Protein AF-A0AAN9YFK9-F1 (afdb_monomer_lite)

Secondary structure (DSSP, 8-state):
-----SS----HHHHHHHHHTTPPPPHHHHHHHHHHHHHHHSSS--TTSHHHHHHHHHHHHHHHHHHHHHHTTS-GGG--HHHHHHHHHHHHHHTTS---TTSHHHHHHHHHHHHHHHT--

Structure (mmCIF, N/CA/C/O backbone):
data_AF-A0AAN9YFK9-F1
#
_entry.id   AF-A0AAN9YFK9-F1
#
loop_
_atom_site.group_PDB
_atom_site.id
_atom_site.type_symbol
_atom_site.label_atom_id
_atom_site.label_alt_id
_atom_site.label_comp_id
_atom_site.label_asym_id
_atom_site.label_entity_id
_atom_site.label_seq_id
_atom_site.pdbx_PDB_ins_code
_atom_site.Cartn_x
_atom_site.Cartn_y
_atom_site.Cartn_z
_atom_site.occupancy
_atom_site.B_iso_or_equiv
_atom_site.auth_seq_id
_atom_site.auth_comp_id
_atom_site.auth_asym_id
_atom_site.auth_atom_id
_atom_site.pdbx_PDB_model_num
ATOM 1 N N . MET A 1 1 ? 28.119 -8.760 -3.290 1.00 38.62 1 MET A N 1
ATOM 2 C CA . MET A 1 1 ? 27.202 -9.493 -4.185 1.00 38.62 1 MET A CA 1
ATOM 3 C C . MET A 1 1 ? 25.999 -8.602 -4.442 1.00 38.62 1 MET A C 1
ATOM 5 O O . MET A 1 1 ? 25.127 -8.533 -3.592 1.00 38.62 1 MET A O 1
ATOM 9 N N . ALA A 1 2 ? 26.009 -7.857 -5.543 1.00 39.09 2 ALA A N 1
ATOM 10 C CA . ALA A 1 2 ? 24.847 -7.151 -6.079 1.00 39.09 2 ALA A CA 1
ATOM 11 C C . ALA A 1 2 ? 25.122 -7.008 -7.578 1.00 39.09 2 ALA A C 1
ATOM 13 O O . ALA A 1 2 ? 25.716 -6.032 -8.023 1.00 39.09 2 ALA A O 1
ATOM 14 N N . ASP A 1 3 ? 24.850 -8.090 -8.296 1.00 44.22 3 ASP A N 1
ATOM 15 C CA . ASP A 1 3 ? 24.983 -8.182 -9.743 1.00 44.22 3 ASP A CA 1
ATOM 16 C C . ASP A 1 3 ? 23.566 -8.211 -10.337 1.00 44.22 3 ASP A C 1
ATOM 18 O O . ASP A 1 3 ? 22.666 -8.801 -9.736 1.00 44.22 3 ASP A O 1
ATOM 22 N N . THR A 1 4 ? 23.395 -7.591 -11.505 1.00 42.28 4 THR A N 1
ATOM 23 C CA . THR A 1 4 ? 22.196 -7.574 -12.372 1.00 42.28 4 THR A CA 1
ATOM 24 C C . THR A 1 4 ? 20.969 -6.741 -11.942 1.00 42.28 4 THR A C 1
ATOM 26 O O . THR A 1 4 ? 19.942 -7.285 -11.558 1.00 42.28 4 THR A O 1
ATOM 29 N N . SER A 1 5 ? 20.995 -5.414 -12.138 1.00 46.94 5 SER A N 1
ATOM 30 C CA . SER A 1 5 ? 19.754 -4.597 -12.117 1.00 46.94 5 SER A CA 1
ATOM 31 C C . SER A 1 5 ? 19.533 -3.706 -13.344 1.00 46.94 5 SER A C 1
ATOM 33 O O . SER A 1 5 ? 18.562 -2.960 -13.361 1.00 46.94 5 SER A O 1
ATOM 35 N N . SER A 1 6 ? 20.378 -3.765 -14.381 1.00 50.84 6 SER A N 1
ATOM 36 C CA . SER A 1 6 ? 20.253 -2.841 -15.527 1.00 50.84 6 SER A CA 1
ATOM 37 C C . SER A 1 6 ? 19.666 -3.453 -16.807 1.00 50.84 6 SER A C 1
ATOM 39 O O . SER A 1 6 ? 19.365 -2.704 -17.724 1.00 50.84 6 SER A O 1
ATOM 41 N N . GLU A 1 7 ? 19.481 -4.776 -16.891 1.00 54.72 7 GLU A N 1
ATOM 42 C CA . GLU A 1 7 ? 19.016 -5.444 -18.129 1.00 54.72 7 GLU A CA 1
ATOM 43 C C . GLU A 1 7 ? 17.908 -6.493 -17.922 1.00 54.72 7 GLU A C 1
ATOM 45 O O . GLU A 1 7 ? 17.367 -7.034 -18.889 1.00 54.72 7 GLU A O 1
ATOM 50 N N . TYR A 1 8 ? 17.550 -6.815 -16.675 1.00 69.31 8 TYR A N 1
ATOM 51 C CA . TYR A 1 8 ? 16.596 -7.886 -16.393 1.00 69.31 8 TYR A CA 1
ATOM 52 C C . TYR A 1 8 ? 15.180 -7.337 -16.209 1.00 69.31 8 TYR A C 1
ATOM 54 O O . TYR A 1 8 ? 14.895 -6.631 -15.244 1.00 69.31 8 TYR A O 1
ATOM 62 N N . LEU A 1 9 ? 14.278 -7.713 -17.119 1.00 80.19 9 LEU A N 1
ATOM 63 C CA . LEU A 1 9 ? 12.839 -7.537 -16.948 1.00 80.19 9 LEU A CA 1
ATOM 64 C C . LEU A 1 9 ? 12.263 -8.778 -16.245 1.00 80.19 9 LEU A C 1
ATOM 66 O O . LEU A 1 9 ? 12.090 -9.812 -16.901 1.00 80.19 9 LEU A O 1
ATOM 70 N N . PRO A 1 10 ? 11.956 -8.714 -14.935 1.00 85.44 10 PRO A N 1
ATOM 71 C CA . PRO A 1 10 ? 11.317 -9.807 -14.230 1.00 85.44 10 PRO A CA 1
ATOM 72 C C . PRO A 1 10 ? 9.943 -10.104 -14.841 1.00 85.44 10 PRO A C 1
ATOM 74 O O . PRO A 1 10 ? 9.209 -9.185 -15.222 1.00 85.44 10 PRO A O 1
ATOM 77 N N . PRO A 1 11 ? 9.536 -11.380 -14.904 1.00 88.88 11 PRO A N 1
ATOM 78 C CA . PRO A 1 11 ? 8.177 -11.721 -15.281 1.00 88.88 11 PRO A CA 1
ATOM 79 C C . PRO A 1 11 ? 7.186 -11.135 -14.268 1.00 88.88 11 PRO A C 1
ATOM 81 O O . PRO A 1 11 ? 7.431 -11.108 -13.061 1.00 88.88 11 PRO A O 1
ATOM 84 N N . LYS A 1 12 ? 6.016 -10.714 -14.758 1.00 90.06 12 LYS A N 1
ATOM 85 C CA . LYS A 1 12 ? 4.941 -10.134 -13.934 1.00 90.06 12 LYS A CA 1
ATOM 86 C C . LYS A 1 12 ? 4.556 -11.003 -12.729 1.00 90.06 12 LYS A C 1
ATOM 88 O O . LYS A 1 12 ? 4.219 -10.473 -11.677 1.00 90.06 12 LYS A O 1
ATOM 93 N N . ASP A 1 13 ? 4.633 -12.325 -12.863 1.00 89.94 13 ASP A N 1
ATOM 94 C CA . ASP A 1 13 ? 4.267 -13.257 -11.796 1.00 89.94 13 ASP A CA 1
ATOM 95 C C . ASP A 1 13 ? 5.272 -13.199 -10.641 1.00 89.94 13 ASP A C 1
ATOM 97 O O . ASP A 1 13 ? 4.876 -13.282 -9.483 1.00 89.94 13 ASP A O 1
ATOM 101 N N . GLN A 1 14 ? 6.550 -12.940 -10.940 1.00 92.25 14 GLN A N 1
ATOM 102 C CA . GLN A 1 14 ? 7.574 -12.700 -9.925 1.00 92.25 14 GLN A CA 1
ATOM 103 C C . GLN A 1 14 ? 7.325 -11.379 -9.188 1.00 92.25 14 GLN A C 1
ATOM 105 O O . GLN A 1 14 ? 7.467 -11.326 -7.970 1.00 92.25 14 GLN A O 1
ATOM 110 N N . LEU A 1 15 ? 6.906 -10.324 -9.897 1.00 92.31 15 LEU A N 1
ATOM 111 C CA . LEU A 1 15 ? 6.533 -9.051 -9.269 1.00 92.31 15 LEU A CA 1
ATOM 112 C C . LEU A 1 15 ? 5.318 -9.212 -8.344 1.00 92.31 15 LEU A C 1
ATOM 114 O O . LEU A 1 15 ? 5.329 -8.717 -7.219 1.00 92.31 15 LEU A O 1
ATOM 118 N N . ASN A 1 16 ? 4.295 -9.949 -8.785 1.00 91.31 16 ASN A N 1
ATOM 119 C CA . ASN A 1 16 ? 3.127 -10.250 -7.956 1.00 91.31 16 ASN A CA 1
ATOM 120 C C . ASN A 1 16 ? 3.500 -11.099 -6.733 1.00 91.31 16 ASN A C 1
ATOM 122 O O . ASN A 1 16 ? 3.054 -10.788 -5.634 1.00 91.31 16 ASN A O 1
ATOM 126 N N . ALA A 1 17 ? 4.333 -12.131 -6.900 1.00 93.00 17 ALA A N 1
ATOM 127 C CA . ALA A 1 17 ? 4.799 -12.963 -5.791 1.00 93.00 17 ALA A CA 1
ATOM 128 C C . ALA A 1 17 ? 5.550 -12.131 -4.742 1.00 93.00 17 ALA A C 1
ATOM 130 O O . ALA A 1 17 ? 5.222 -12.200 -3.560 1.00 93.00 17 ALA A O 1
ATOM 131 N N . ARG A 1 18 ? 6.462 -11.253 -5.182 1.00 92.69 18 ARG A N 1
ATOM 132 C CA . ARG A 1 18 ? 7.157 -10.308 -4.294 1.00 92.69 18 ARG A CA 1
ATOM 133 C C . ARG A 1 18 ? 6.175 -9.449 -3.498 1.00 92.69 18 ARG A C 1
ATOM 135 O O . ARG A 1 18 ? 6.334 -9.316 -2.288 1.00 92.69 18 ARG A O 1
ATOM 142 N N . ALA A 1 19 ? 5.152 -8.902 -4.155 1.00 90.56 19 ALA A N 1
ATOM 143 C CA . ALA A 1 19 ? 4.136 -8.089 -3.491 1.00 90.56 19 ALA A CA 1
ATOM 144 C C . ALA A 1 19 ? 3.339 -8.881 -2.441 1.00 90.56 19 ALA A C 1
ATOM 146 O O . ALA A 1 19 ? 3.105 -8.374 -1.346 1.00 90.56 19 ALA A O 1
ATOM 147 N N . VAL A 1 20 ? 2.959 -10.124 -2.755 1.00 90.50 20 VAL A N 1
ATOM 148 C CA . VAL A 1 20 ? 2.248 -11.037 -1.839 1.00 90.50 20 VAL A CA 1
ATOM 149 C C . VAL A 1 20 ? 3.101 -11.386 -0.618 1.00 90.50 20 VAL A C 1
ATOM 151 O O . VAL A 1 20 ? 2.592 -11.441 0.497 1.00 90.50 20 VAL A O 1
ATOM 154 N N . GLU A 1 21 ? 4.407 -11.561 -0.809 1.00 90.94 21 GLU A N 1
ATOM 155 C CA . GLU A 1 21 ? 5.381 -11.771 0.270 1.00 90.94 21 GLU A CA 1
ATOM 156 C C . GLU A 1 21 ? 5.641 -10.506 1.109 1.00 90.94 21 GLU A C 1
ATOM 158 O O . GLU A 1 21 ? 6.385 -10.553 2.087 1.00 90.94 21 GLU A O 1
ATOM 163 N N . GLY A 1 22 ? 5.033 -9.371 0.749 1.00 88.00 22 GLY A N 1
ATOM 164 C CA . GLY A 1 22 ? 5.191 -8.101 1.452 1.00 88.00 22 GLY A CA 1
ATOM 165 C C . GLY A 1 22 ? 6.445 -7.322 1.060 1.00 88.00 22 GLY A C 1
ATOM 166 O O . GLY A 1 22 ? 6.768 -6.332 1.715 1.00 88.00 22 GLY A O 1
ATOM 167 N N . HIS A 1 23 ? 7.145 -7.719 -0.007 1.00 92.25 23 HIS A N 1
ATOM 168 C CA . HIS A 1 23 ? 8.271 -6.947 -0.516 1.00 92.25 23 HIS A CA 1
ATOM 169 C C . HIS A 1 23 ? 7.761 -5.672 -1.203 1.00 92.25 23 HIS A C 1
ATOM 171 O O . HIS A 1 23 ? 6.974 -5.753 -2.158 1.00 92.25 23 HIS A O 1
ATOM 177 N N . PRO A 1 24 ? 8.202 -4.485 -0.755 1.00 92.56 24 PRO A N 1
ATOM 178 C CA . PRO A 1 24 ? 7.847 -3.248 -1.423 1.00 92.56 24 PRO A CA 1
ATOM 179 C C . PRO A 1 24 ? 8.488 -3.200 -2.813 1.00 92.56 24 PRO A C 1
ATOM 181 O O . PRO A 1 24 ? 9.618 -3.655 -2.998 1.00 92.56 24 PRO A O 1
ATOM 184 N N . ILE A 1 25 ? 7.754 -2.638 -3.769 1.00 94.12 25 ILE A N 1
ATOM 185 C CA . ILE A 1 25 ? 8.289 -2.190 -5.053 1.00 94.12 25 ILE A CA 1
ATOM 186 C C . ILE A 1 25 ? 8.588 -0.700 -4.907 1.00 94.12 25 ILE A C 1
ATOM 188 O O . ILE A 1 25 ? 7.667 0.081 -4.649 1.00 94.12 25 ILE A O 1
ATOM 192 N N . THR A 1 26 ? 9.849 -0.289 -5.026 1.00 94.25 26 THR A N 1
ATOM 193 C CA . THR A 1 26 ? 10.227 1.126 -4.857 1.00 94.25 26 THR A CA 1
ATOM 194 C C . THR A 1 26 ? 9.997 1.935 -6.132 1.00 94.25 26 THR A C 1
ATOM 196 O O . THR A 1 26 ? 9.835 1.378 -7.217 1.00 94.25 26 THR A O 1
ATOM 199 N N . GLN A 1 27 ? 9.983 3.267 -6.018 1.00 94.25 27 GLN A N 1
ATOM 200 C CA . GLN A 1 27 ? 9.868 4.126 -7.200 1.00 94.25 27 GLN A CA 1
ATOM 201 C C . GLN A 1 27 ? 11.090 3.972 -8.116 1.00 94.25 27 GLN A C 1
ATOM 203 O O . GLN A 1 27 ? 10.953 4.009 -9.335 1.00 94.25 27 GLN A O 1
ATOM 208 N N . GLU A 1 28 ? 12.274 3.762 -7.543 1.00 93.69 28 GLU A N 1
ATOM 209 C CA . GLU A 1 28 ? 13.505 3.506 -8.289 1.00 93.69 28 GLU A CA 1
ATOM 210 C C . GLU A 1 28 ? 13.409 2.198 -9.080 1.00 93.69 28 GLU A C 1
ATOM 212 O O . GLU A 1 28 ? 13.783 2.169 -10.251 1.00 93.69 28 GLU A O 1
ATOM 217 N N . GLU A 1 29 ? 12.862 1.135 -8.478 1.00 92.31 29 GLU A N 1
ATOM 218 C CA . GLU A 1 29 ? 12.612 -0.128 -9.180 1.00 92.31 29 GLU A CA 1
ATOM 219 C C . GLU A 1 29 ? 11.597 0.044 -10.314 1.00 92.31 29 GLU A C 1
ATOM 221 O O . GLU A 1 29 ? 11.811 -0.490 -11.399 1.00 92.31 29 GLU A O 1
ATOM 226 N N . VAL A 1 30 ? 10.517 0.807 -10.101 1.00 93.94 30 VAL A N 1
ATOM 227 C CA . VAL A 1 30 ? 9.553 1.120 -11.169 1.00 93.94 30 VAL A CA 1
ATOM 228 C C . VAL A 1 30 ? 10.258 1.815 -12.331 1.00 93.94 30 VAL A C 1
ATOM 230 O O . VAL A 1 30 ? 10.202 1.312 -13.449 1.00 93.94 30 VAL A O 1
ATOM 233 N N . SER A 1 31 ? 10.982 2.906 -12.069 1.00 92.88 31 SER A N 1
ATOM 234 C CA . SER A 1 31 ? 11.687 3.662 -13.109 1.00 92.88 31 SER A CA 1
ATOM 235 C C . SER A 1 31 ? 12.722 2.810 -13.856 1.00 92.88 31 SER A C 1
ATOM 237 O O . SER A 1 31 ? 12.854 2.925 -15.073 1.00 92.88 31 SER A O 1
ATOM 239 N N . ALA A 1 32 ? 13.439 1.926 -13.153 1.00 91.50 32 ALA A N 1
ATOM 240 C CA . ALA A 1 32 ? 14.394 1.007 -13.772 1.00 91.50 32 ALA A CA 1
ATOM 241 C C . ALA A 1 32 ? 13.703 0.008 -14.717 1.00 91.50 32 ALA A C 1
ATOM 243 O O . ALA A 1 32 ? 14.206 -0.267 -15.806 1.00 91.50 32 ALA A O 1
ATOM 244 N N . LEU A 1 33 ? 12.531 -0.503 -14.331 1.00 90.88 33 LEU A N 1
ATOM 245 C CA . LEU A 1 33 ? 11.740 -1.408 -15.165 1.00 90.88 33 LEU A CA 1
ATOM 246 C C . LEU A 1 33 ? 11.132 -0.706 -16.378 1.00 90.88 33 LEU A C 1
ATOM 248 O O . LEU A 1 33 ? 11.081 -1.301 -17.451 1.00 90.88 33 LEU A O 1
ATOM 252 N N . GLU A 1 34 ? 10.697 0.545 -16.227 1.00 91.44 34 GLU A N 1
ATOM 253 C CA . GLU A 1 34 ? 10.222 1.363 -17.347 1.00 91.44 34 GLU A CA 1
ATOM 254 C C . GLU A 1 34 ? 11.339 1.614 -18.365 1.00 91.44 34 GLU A C 1
ATOM 256 O O . GLU A 1 34 ? 11.114 1.434 -19.561 1.00 91.44 34 GLU A O 1
ATOM 261 N N . ALA A 1 35 ? 12.546 1.958 -17.901 1.00 90.75 35 ALA A N 1
ATOM 262 C CA . ALA A 1 35 ? 13.712 2.137 -18.764 1.00 90.75 35 ALA A CA 1
ATOM 263 C C . ALA A 1 35 ? 14.081 0.835 -19.494 1.00 90.75 35 ALA A C 1
ATOM 265 O O . ALA A 1 35 ? 14.179 0.821 -20.719 1.00 90.75 35 ALA A O 1
ATOM 266 N N . ALA A 1 36 ? 14.180 -0.281 -18.765 1.00 89.50 36 ALA A N 1
ATOM 267 C CA . ALA A 1 36 ? 14.502 -1.581 -19.354 1.00 89.50 36 ALA A CA 1
ATOM 268 C C . ALA A 1 36 ? 13.431 -2.069 -20.353 1.00 89.50 36 ALA A C 1
ATOM 270 O O . ALA A 1 36 ? 13.753 -2.698 -21.364 1.00 89.50 36 ALA A O 1
ATOM 271 N N . GLU A 1 37 ? 12.145 -1.793 -20.100 1.00 89.62 37 GLU A N 1
ATOM 272 C CA . GLU A 1 37 ? 11.058 -2.128 -21.030 1.00 89.62 37 GLU A CA 1
ATOM 273 C C . GLU A 1 37 ? 11.085 -1.227 -22.271 1.00 89.62 37 GLU A C 1
ATOM 275 O O . GLU A 1 37 ? 10.867 -1.720 -23.385 1.00 89.62 37 GLU A O 1
ATOM 280 N N . ALA A 1 38 ? 11.423 0.053 -22.103 1.00 89.00 38 ALA A N 1
ATOM 281 C CA . ALA A 1 38 ? 11.584 0.992 -23.204 1.00 89.00 38 ALA A CA 1
ATOM 282 C C . ALA A 1 38 ? 12.742 0.617 -24.129 1.00 89.00 38 ALA A C 1
ATOM 284 O O . ALA A 1 38 ? 12.547 0.564 -25.346 1.00 89.00 38 ALA A O 1
ATOM 285 N N . ASP A 1 39 ? 13.894 0.252 -23.570 1.00 88.62 39 ASP A N 1
ATOM 286 C CA . ASP A 1 39 ? 15.056 -0.195 -24.343 1.00 88.62 39 ASP A CA 1
ATOM 287 C C . ASP A 1 39 ? 14.745 -1.464 -25.152 1.00 88.62 39 ASP A C 1
ATOM 289 O O . ASP A 1 39 ? 15.200 -1.624 -26.287 1.00 88.62 39 ASP A O 1
ATOM 293 N N . ARG A 1 40 ? 13.919 -2.364 -24.602 1.00 85.38 40 ARG A N 1
ATOM 294 C CA . ARG A 1 40 ? 13.585 -3.644 -25.243 1.00 85.38 40 ARG A CA 1
ATOM 295 C C . ARG A 1 40 ? 12.476 -3.543 -26.288 1.00 85.38 40 ARG A C 1
ATOM 297 O O . ARG A 1 40 ? 12.495 -4.286 -27.268 1.00 85.38 40 ARG A O 1
ATOM 304 N N . THR A 1 41 ? 11.474 -2.701 -26.054 1.00 85.75 41 THR A N 1
ATOM 305 C CA . THR A 1 41 ? 10.274 -2.620 -26.906 1.00 85.75 41 THR A CA 1
ATOM 306 C C . THR A 1 41 ? 10.272 -1.404 -27.831 1.00 85.75 41 THR A C 1
ATOM 308 O O . THR A 1 41 ? 9.435 -1.329 -28.730 1.00 85.75 41 THR A O 1
ATOM 311 N N . GLY A 1 42 ? 11.204 -0.463 -27.640 1.00 81.94 42 GLY A N 1
ATOM 312 C CA . GLY A 1 42 ? 11.274 0.800 -28.380 1.00 81.94 42 GLY A CA 1
ATOM 313 C C . GLY A 1 42 ? 10.130 1.769 -28.055 1.00 81.94 42 GLY A C 1
ATOM 314 O O . GLY A 1 42 ? 9.935 2.754 -28.765 1.00 81.94 42 GLY A O 1
ATOM 315 N N . SER A 1 43 ? 9.347 1.480 -27.016 1.00 74.94 43 SER A N 1
ATOM 316 C CA . SER A 1 43 ? 8.168 2.231 -26.592 1.00 74.94 43 SER A CA 1
ATOM 317 C C . SER A 1 43 ? 8.113 2.262 -25.069 1.00 74.94 43 SER A C 1
ATOM 319 O O . SER A 1 43 ? 8.591 1.345 -24.418 1.00 74.94 43 SER A O 1
ATOM 321 N N . GLY A 1 44 ? 7.487 3.292 -24.492 1.00 75.50 44 GLY A N 1
ATOM 322 C CA . GLY A 1 44 ? 7.231 3.350 -23.050 1.00 75.50 44 GLY A CA 1
ATOM 323 C C . GLY A 1 44 ? 6.391 2.170 -22.524 1.00 75.50 44 GLY A C 1
ATOM 324 O O . GLY A 1 44 ? 5.999 1.295 -23.305 1.00 75.50 44 GLY A O 1
ATOM 325 N N . PRO A 1 45 ? 6.068 2.167 -21.215 1.00 82.44 45 PRO A N 1
ATOM 326 C CA . PRO A 1 45 ? 5.507 1.016 -20.510 1.00 82.44 45 PRO A CA 1
ATOM 327 C C . PRO A 1 45 ? 4.381 0.323 -21.271 1.00 82.44 45 PRO A C 1
ATOM 329 O O . PRO A 1 45 ? 3.365 0.937 -21.624 1.00 82.44 45 PRO A O 1
ATOM 332 N N . VAL A 1 46 ? 4.543 -0.976 -21.514 1.00 86.62 46 VAL A N 1
ATOM 333 C CA . VAL A 1 46 ? 3.569 -1.738 -22.295 1.00 86.62 46 VAL A CA 1
ATOM 334 C C . VAL A 1 46 ? 2.424 -2.156 -21.382 1.00 86.62 46 VAL A C 1
ATOM 336 O O . VAL A 1 46 ? 2.616 -2.632 -20.260 1.00 86.62 46 VAL A O 1
ATOM 339 N N . ARG A 1 47 ? 1.183 -2.004 -21.857 1.00 85.81 47 ARG A N 1
ATOM 340 C CA . ARG A 1 47 ? -0.001 -2.413 -21.093 1.00 85.81 47 ARG A CA 1
ATOM 341 C C . ARG A 1 47 ? 0.089 -3.899 -20.724 1.00 85.81 47 ARG A C 1
ATOM 343 O O . ARG A 1 47 ? 0.068 -4.764 -21.592 1.00 85.81 47 ARG A O 1
ATOM 350 N N . GLY A 1 48 ? 0.100 -4.182 -19.421 1.00 85.06 48 GLY A N 1
ATOM 351 C CA . GLY A 1 48 ? 0.204 -5.546 -18.891 1.00 85.06 48 GLY A CA 1
ATOM 352 C C . GLY A 1 48 ? 1.622 -6.128 -18.897 1.00 85.06 48 GLY A C 1
ATOM 353 O O . GLY A 1 48 ? 1.786 -7.290 -18.522 1.00 85.06 48 GLY A O 1
ATOM 354 N N . GLY A 1 49 ? 2.621 -5.338 -19.298 1.00 91.00 49 GLY A N 1
ATOM 355 C CA . GLY A 1 49 ? 4.035 -5.672 -19.196 1.00 91.00 49 GLY A CA 1
ATOM 356 C C . GLY A 1 49 ? 4.587 -5.526 -17.770 1.00 91.00 49 GLY A C 1
ATOM 357 O O . GLY A 1 49 ? 3.856 -5.120 -16.850 1.00 91.00 49 GLY A O 1
ATOM 358 N N . PRO A 1 50 ? 5.864 -5.887 -17.550 1.00 91.94 50 PRO A N 1
ATOM 359 C CA . PRO A 1 50 ? 6.516 -5.800 -16.247 1.00 91.94 50 PRO A CA 1
ATOM 360 C C . PRO A 1 50 ? 6.500 -4.397 -15.642 1.00 91.94 50 PRO A C 1
ATOM 362 O O . PRO A 1 50 ? 6.167 -4.273 -14.464 1.00 91.94 50 PRO A O 1
ATOM 365 N N . ALA A 1 51 ? 6.767 -3.345 -16.423 1.00 92.56 51 ALA A N 1
ATOM 366 C CA . ALA A 1 51 ? 6.823 -1.989 -15.878 1.00 92.56 51 ALA A CA 1
ATOM 367 C C . ALA A 1 51 ? 5.431 -1.496 -15.454 1.00 92.56 51 ALA A C 1
ATOM 369 O O . ALA A 1 51 ? 5.238 -1.053 -14.321 1.00 92.56 51 ALA A O 1
ATOM 370 N N . ALA A 1 52 ? 4.411 -1.710 -16.295 1.00 93.94 52 ALA A N 1
ATOM 371 C CA . ALA A 1 52 ? 3.021 -1.416 -15.936 1.00 93.94 52 ALA A CA 1
ATOM 372 C C . ALA A 1 52 ? 2.544 -2.213 -14.703 1.00 93.94 52 ALA A C 1
ATOM 374 O O . ALA A 1 52 ? 1.769 -1.710 -13.883 1.00 93.94 52 ALA A O 1
ATOM 375 N N . THR A 1 53 ? 3.009 -3.458 -14.553 1.00 94.62 53 THR A N 1
ATOM 376 C CA . THR A 1 53 ? 2.711 -4.294 -13.381 1.00 94.62 53 THR A CA 1
ATOM 377 C C . THR A 1 53 ? 3.386 -3.744 -12.125 1.00 94.62 53 THR A C 1
ATOM 379 O O . THR A 1 53 ? 2.713 -3.579 -11.107 1.00 94.62 53 THR A O 1
ATOM 382 N N . ALA A 1 54 ? 4.675 -3.404 -12.200 1.00 94.94 54 ALA A N 1
ATOM 383 C CA . ALA A 1 54 ? 5.427 -2.813 -11.097 1.00 94.94 54 ALA A CA 1
ATOM 384 C C . ALA A 1 54 ? 4.800 -1.494 -10.632 1.00 94.94 54 ALA A C 1
ATOM 386 O O . ALA A 1 54 ? 4.518 -1.342 -9.445 1.00 94.94 54 ALA A O 1
ATOM 387 N N . GLN A 1 55 ? 4.461 -0.599 -11.564 1.00 95.56 55 GLN A N 1
ATOM 388 C CA . GLN A 1 55 ? 3.770 0.654 -11.256 1.00 95.56 55 GLN A CA 1
ATOM 389 C C . GLN A 1 55 ? 2.415 0.408 -10.573 1.00 95.56 55 GLN A C 1
ATOM 391 O O . GLN A 1 55 ? 2.054 1.096 -9.616 1.00 95.56 55 GLN A O 1
ATOM 396 N N . SER A 1 56 ? 1.651 -0.590 -11.035 1.00 96.31 56 SER A N 1
ATOM 397 C CA . SER A 1 56 ? 0.369 -0.951 -10.420 1.00 96.31 56 SER A CA 1
ATOM 398 C C . SER A 1 56 ? 0.536 -1.445 -8.983 1.00 96.31 56 SER A C 1
ATOM 400 O O . SER A 1 56 ? -0.242 -1.054 -8.111 1.00 96.31 56 SER A O 1
ATOM 402 N N . ILE A 1 57 ? 1.530 -2.299 -8.732 1.00 96.25 57 ILE A N 1
ATOM 403 C CA . ILE A 1 57 ? 1.841 -2.818 -7.395 1.00 96.25 57 ILE A CA 1
ATOM 404 C C . ILE A 1 57 ? 2.300 -1.680 -6.485 1.00 96.25 57 ILE A C 1
ATOM 406 O O . ILE A 1 57 ? 1.717 -1.505 -5.414 1.00 96.25 57 ILE A O 1
ATOM 410 N N . HIS A 1 58 ? 3.257 -0.869 -6.943 1.00 96.75 58 HIS A N 1
ATOM 411 C CA . HIS A 1 58 ? 3.758 0.295 -6.217 1.00 96.75 58 HIS A CA 1
ATOM 412 C C . HIS A 1 58 ? 2.605 1.194 -5.762 1.00 96.75 58 HIS A C 1
ATOM 414 O O . HIS A 1 58 ? 2.447 1.463 -4.574 1.00 96.75 58 HIS A O 1
ATOM 420 N N . ASN A 1 59 ? 1.707 1.566 -6.677 1.00 97.50 59 ASN A N 1
ATOM 421 C CA . ASN A 1 59 ? 0.574 2.434 -6.354 1.00 97.50 59 ASN A CA 1
ATOM 422 C C . ASN A 1 59 ? -0.364 1.829 -5.298 1.00 97.50 59 ASN A C 1
ATOM 424 O O . ASN A 1 59 ? -0.883 2.551 -4.446 1.00 97.50 59 ASN A O 1
ATOM 428 N N . LYS A 1 60 ? -0.592 0.510 -5.328 1.00 97.62 60 LYS A N 1
ATOM 429 C CA . LYS A 1 60 ? -1.418 -0.174 -4.319 1.00 97.62 60 LYS A CA 1
ATOM 430 C C . LYS A 1 60 ? -0.733 -0.183 -2.953 1.00 97.62 60 LYS A C 1
ATOM 432 O O . LYS A 1 60 ? -1.397 0.082 -1.954 1.00 97.62 60 LYS A O 1
ATOM 437 N N . GLN A 1 61 ? 0.574 -0.441 -2.913 1.00 96.69 61 GLN A N 1
ATOM 438 C CA . GLN A 1 61 ? 1.367 -0.415 -1.683 1.00 96.69 61 GLN A CA 1
ATOM 439 C C . GLN A 1 61 ? 1.400 0.991 -1.073 1.00 96.69 61 GLN A C 1
ATOM 441 O O . GLN A 1 61 ? 1.079 1.152 0.102 1.00 96.69 61 GLN A O 1
ATOM 446 N N . GLN A 1 62 ? 1.651 2.025 -1.879 1.00 97.50 62 GLN A N 1
ATOM 447 C CA . GLN A 1 62 ? 1.623 3.413 -1.411 1.00 97.50 62 GLN A CA 1
ATOM 448 C C . GLN A 1 62 ? 0.240 3.833 -0.915 1.00 97.50 62 GLN A C 1
ATOM 450 O O . GLN A 1 62 ? 0.132 4.508 0.106 1.00 97.50 62 GLN A O 1
ATOM 455 N N . ASN A 1 63 ? -0.832 3.392 -1.581 1.00 97.56 63 ASN A N 1
ATOM 456 C CA . ASN A 1 63 ? -2.188 3.642 -1.099 1.00 97.56 63 ASN A CA 1
ATOM 457 C C . ASN A 1 63 ? -2.436 3.020 0.284 1.00 97.56 63 ASN A C 1
ATOM 459 O O . ASN A 1 63 ? -3.056 3.658 1.135 1.00 97.56 63 ASN A O 1
ATOM 463 N N . PHE A 1 64 ? -1.934 1.806 0.521 1.00 97.06 64 PHE A N 1
ATOM 464 C CA . PHE A 1 64 ? -1.997 1.169 1.834 1.00 97.06 64 PHE A CA 1
ATOM 465 C C . PHE A 1 64 ? -1.187 1.933 2.885 1.00 97.06 64 PHE A C 1
ATOM 467 O O . PHE A 1 64 ? -1.742 2.278 3.929 1.00 97.06 64 PHE A O 1
ATOM 474 N N . PHE A 1 65 ? 0.072 2.276 2.599 1.00 95.81 65 PHE A N 1
ATOM 475 C CA . PHE A 1 65 ? 0.908 3.038 3.531 1.00 95.81 65 PHE A CA 1
ATOM 476 C C . PHE A 1 65 ? 0.316 4.406 3.859 1.00 95.81 65 PHE A C 1
ATOM 478 O O . PHE A 1 65 ? 0.333 4.815 5.018 1.00 95.81 65 PHE A O 1
ATOM 485 N N . GLN A 1 66 ? -0.271 5.086 2.874 1.00 97.00 66 GLN A N 1
ATOM 486 C CA . GLN A 1 66 ? -0.967 6.345 3.101 1.00 97.00 66 GLN A CA 1
ATOM 487 C C . GLN A 1 66 ? -2.158 6.154 4.045 1.00 97.00 66 GLN A C 1
ATOM 489 O O . GLN A 1 66 ? -2.257 6.865 5.037 1.00 97.00 66 GLN A O 1
ATOM 494 N N . LYS A 1 67 ? -3.024 5.160 3.803 1.00 96.69 67 LYS A N 1
ATOM 495 C CA . LYS A 1 67 ? -4.186 4.898 4.671 1.00 96.69 67 LYS A CA 1
ATOM 496 C C . LYS A 1 67 ? -3.791 4.518 6.097 1.00 96.69 67 LYS A C 1
ATOM 498 O O . LYS A 1 67 ? -4.386 5.024 7.045 1.00 96.69 67 LYS A O 1
ATOM 503 N N . ALA A 1 68 ? -2.779 3.669 6.257 1.00 94.94 68 ALA A N 1
ATOM 504 C CA . ALA A 1 68 ? -2.253 3.317 7.572 1.00 94.94 68 ALA A CA 1
ATOM 505 C C . ALA A 1 68 ? -1.611 4.532 8.270 1.00 94.94 68 ALA A C 1
ATOM 507 O O . ALA A 1 68 ? -1.821 4.751 9.463 1.00 94.94 68 ALA A O 1
ATOM 508 N N . GLY A 1 69 ? -0.871 5.356 7.524 1.00 95.62 69 GLY A N 1
ATOM 509 C CA . GLY A 1 69 ? -0.231 6.567 8.033 1.00 95.62 69 G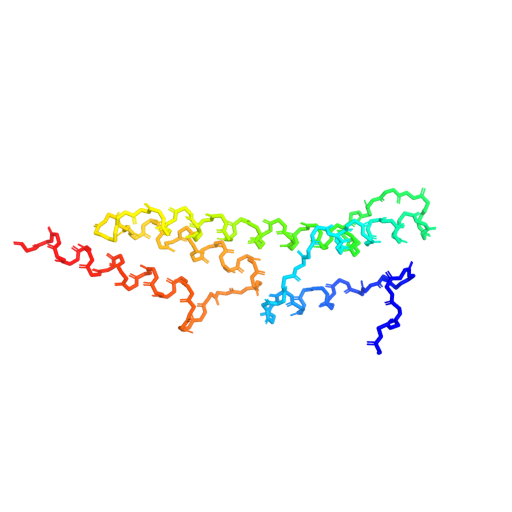LY A CA 1
ATOM 510 C C . GLY A 1 69 ? -1.214 7.683 8.396 1.00 95.62 69 GLY A C 1
ATOM 511 O O . GLY A 1 69 ? -0.960 8.427 9.342 1.00 95.62 69 GLY A O 1
ATOM 512 N N . ASP A 1 70 ? -2.334 7.801 7.684 1.00 94.88 70 ASP A N 1
ATOM 513 C CA . ASP A 1 70 ? -3.425 8.718 8.027 1.00 94.88 70 ASP A CA 1
ATOM 514 C C . ASP A 1 70 ? -4.044 8.321 9.377 1.00 94.88 70 ASP A C 1
ATOM 516 O O . ASP A 1 70 ? -4.250 9.172 10.242 1.00 94.88 70 ASP A O 1
ATOM 520 N N . LEU A 1 71 ? -4.246 7.018 9.609 1.00 94.62 71 LEU A N 1
ATOM 521 C CA . LEU A 1 71 ? -4.753 6.514 10.887 1.00 94.62 71 LEU A CA 1
ATOM 522 C C . LEU A 1 71 ? -3.780 6.662 12.043 1.00 94.62 71 LEU A C 1
ATOM 524 O O . LEU A 1 71 ? -4.212 6.954 13.152 1.00 94.62 71 LEU A O 1
ATOM 528 N N . GLY A 1 72 ? -2.479 6.513 11.797 1.00 92.62 72 GLY A N 1
ATOM 529 C CA . GLY A 1 72 ? -1.460 6.737 12.825 1.00 92.62 72 GLY A CA 1
ATOM 530 C C . GLY A 1 72 ? -1.468 8.159 13.403 1.00 92.62 72 GLY A C 1
ATOM 531 O O . GLY A 1 72 ? -0.919 8.378 14.479 1.00 92.62 72 GLY A O 1
ATOM 532 N N . ARG A 1 73 ? -2.095 9.124 12.714 1.00 94.88 73 ARG A N 1
ATOM 533 C CA . ARG A 1 73 ? -2.262 10.512 13.182 1.00 94.88 73 ARG A CA 1
ATOM 534 C C . ARG A 1 73 ? -3.599 10.760 13.875 1.00 94.88 73 ARG A C 1
ATOM 536 O O . ARG A 1 73 ? -3.770 11.810 14.490 1.00 94.88 73 ARG A O 1
ATOM 543 N N . LYS A 1 74 ? -4.549 9.836 13.745 1.00 94.00 74 LYS A N 1
ATOM 544 C CA . LYS A 1 74 ? -5.877 9.951 14.337 1.00 94.00 74 LYS A CA 1
ATOM 545 C C . LYS A 1 74 ? -5.815 9.534 15.813 1.00 94.00 74 LYS A C 1
ATOM 547 O O . LYS A 1 74 ? -5.126 8.561 16.134 1.00 94.00 74 LYS A O 1
ATOM 552 N N . PRO A 1 75 ? -6.516 10.225 16.728 1.00 95.44 75 PRO A N 1
ATOM 553 C CA . PRO A 1 75 ? -6.639 9.760 18.103 1.00 95.44 75 PRO A CA 1
ATOM 554 C C . PRO A 1 75 ? -7.212 8.343 18.142 1.00 95.44 75 PRO A C 1
ATOM 556 O O . PRO A 1 75 ? -8.171 8.036 17.435 1.00 95.44 75 PRO A O 1
ATOM 559 N N . VAL A 1 76 ? -6.647 7.480 18.992 1.00 93.12 76 VAL A N 1
ATOM 560 C CA . VAL A 1 76 ? -7.013 6.054 19.033 1.00 93.12 76 VAL A CA 1
ATOM 561 C C . VAL A 1 76 ? -8.512 5.857 19.248 1.00 93.12 76 VAL A C 1
ATOM 563 O O . VAL A 1 76 ? -9.087 5.007 18.583 1.00 93.12 76 VAL A O 1
ATOM 566 N N . GLY A 1 77 ? -9.144 6.657 20.113 1.00 94.62 77 GLY A N 1
ATOM 567 C CA . GLY A 1 77 ? -10.582 6.580 20.405 1.00 94.62 77 GLY A CA 1
ATOM 568 C C . GLY A 1 77 ? -11.500 7.020 19.259 1.00 94.62 77 GLY A C 1
ATOM 569 O O . GLY A 1 77 ? -12.690 6.735 19.293 1.00 94.62 77 GLY A O 1
ATOM 570 N N . GLU A 1 78 ? -10.967 7.682 18.232 1.00 95.31 78 GLU A N 1
ATOM 571 C CA . GLU A 1 78 ? -11.746 8.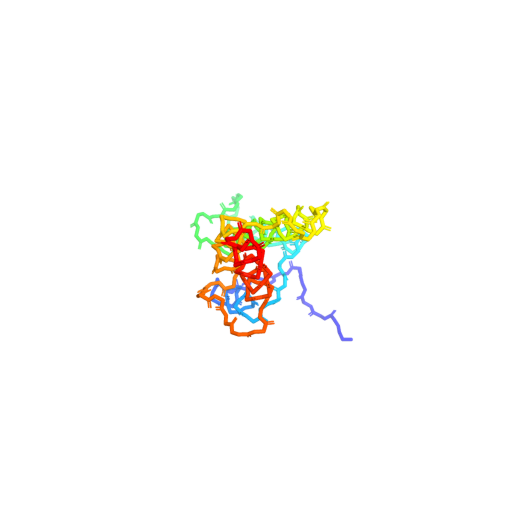108 17.067 1.00 95.31 78 GLU A CA 1
ATOM 572 C C . GLU A 1 78 ? -11.653 7.116 15.899 1.00 95.31 78 GLU A C 1
ATOM 574 O O . GLU A 1 78 ? -12.337 7.296 14.892 1.00 95.31 78 GLU A O 1
ATOM 579 N N . ILE A 1 79 ? -10.798 6.091 15.987 1.00 96.69 79 ILE A N 1
ATOM 580 C CA . ILE A 1 79 ? -10.658 5.067 14.942 1.00 96.69 79 ILE A CA 1
ATOM 581 C C . ILE A 1 79 ? -11.968 4.280 14.833 1.00 96.69 79 ILE A C 1
ATOM 583 O O . ILE A 1 79 ? -12.415 3.686 15.818 1.00 96.69 79 ILE A O 1
ATOM 587 N N . THR A 1 80 ? -12.564 4.263 13.637 1.00 96.75 80 THR A N 1
ATOM 588 C CA . THR A 1 80 ? -13.877 3.644 13.385 1.00 96.75 80 THR A CA 1
ATOM 589 C C . THR A 1 80 ? -13.786 2.354 12.565 1.00 96.75 80 THR A C 1
ATOM 591 O O . THR A 1 80 ? -12.733 1.985 12.037 1.00 96.75 80 THR A O 1
ATOM 594 N N . ARG A 1 81 ? -14.916 1.643 12.426 1.00 96.38 81 ARG A N 1
ATOM 595 C CA . ARG A 1 81 ? -15.005 0.447 11.569 1.00 96.38 81 ARG A CA 1
ATOM 596 C C . ARG A 1 81 ? -14.820 0.785 10.089 1.00 96.38 81 ARG A C 1
ATOM 598 O O . ARG A 1 81 ? -14.273 -0.024 9.343 1.00 96.38 81 ARG A O 1
ATOM 605 N N . GLU A 1 82 ? -15.224 1.977 9.658 1.00 96.94 82 GLU A N 1
ATOM 606 C CA . GLU A 1 82 ? -14.986 2.474 8.299 1.00 96.94 82 GLU A CA 1
ATOM 607 C C . GLU A 1 82 ? -13.491 2.665 8.032 1.00 96.94 82 GLU A C 1
ATOM 609 O O . GLU A 1 82 ? -13.004 2.279 6.967 1.00 96.94 82 GLU A O 1
ATOM 614 N N . ASP A 1 83 ? -12.755 3.202 9.009 1.00 96.56 83 ASP A N 1
ATOM 615 C CA . ASP A 1 83 ? -11.300 3.321 8.929 1.00 96.56 83 ASP A CA 1
ATOM 616 C C . ASP A 1 83 ? -10.640 1.941 8.799 1.00 96.56 83 ASP A C 1
ATOM 618 O O . ASP A 1 83 ? -9.804 1.722 7.916 1.00 96.56 83 ASP A O 1
ATOM 622 N N . ALA A 1 84 ? -11.060 0.985 9.636 1.00 96.25 84 ALA A N 1
ATOM 623 C CA . ALA A 1 84 ? -10.576 -0.391 9.585 1.00 96.25 84 ALA A CA 1
ATOM 624 C C . ALA A 1 84 ? -10.845 -1.047 8.222 1.00 96.25 84 ALA A C 1
ATOM 626 O O . ALA A 1 84 ? -9.931 -1.610 7.614 1.00 96.25 84 ALA A O 1
ATOM 627 N N . ALA A 1 85 ? -12.059 -0.899 7.687 1.00 96.94 85 ALA A N 1
ATOM 628 C CA . ALA A 1 85 ? -12.426 -1.416 6.372 1.00 96.94 85 ALA A CA 1
ATOM 629 C C . ALA A 1 85 ? -11.609 -0.771 5.236 1.00 96.94 85 ALA A C 1
ATOM 631 O O . ALA A 1 85 ? -11.238 -1.445 4.266 1.00 96.94 85 ALA A O 1
ATOM 632 N N . ALA A 1 86 ? -11.297 0.525 5.343 1.00 97.12 86 ALA A N 1
ATOM 633 C CA . ALA A 1 86 ? -10.480 1.231 4.360 1.00 97.12 86 ALA A CA 1
ATOM 634 C C . ALA A 1 86 ? -9.042 0.690 4.318 1.00 97.12 86 ALA A C 1
ATOM 636 O O . ALA A 1 86 ? -8.527 0.426 3.225 1.00 97.12 86 ALA A O 1
ATOM 637 N N . VAL A 1 87 ? -8.419 0.473 5.481 1.00 97.06 87 VAL A N 1
ATOM 638 C CA . VAL A 1 87 ? -7.082 -0.143 5.573 1.00 97.06 87 VAL A CA 1
ATOM 639 C C . VAL A 1 87 ? -7.114 -1.577 5.077 1.00 97.06 87 VAL A C 1
ATOM 641 O O . VAL A 1 87 ? -6.285 -1.931 4.245 1.00 97.06 87 VAL A O 1
ATOM 644 N N . GLN A 1 88 ? -8.111 -2.362 5.487 1.00 96.69 88 GLN A N 1
ATOM 645 C CA . GLN A 1 88 ? -8.273 -3.753 5.066 1.00 96.69 88 GLN A CA 1
ATOM 646 C C . GLN A 1 88 ? -8.317 -3.895 3.549 1.00 96.69 88 GLN A C 1
ATOM 648 O O . GLN A 1 88 ? -7.626 -4.732 2.966 1.00 96.69 88 GLN A O 1
ATOM 653 N N . LYS A 1 89 ? -9.100 -3.044 2.886 1.00 97.19 89 LYS A N 1
ATOM 654 C CA . LYS A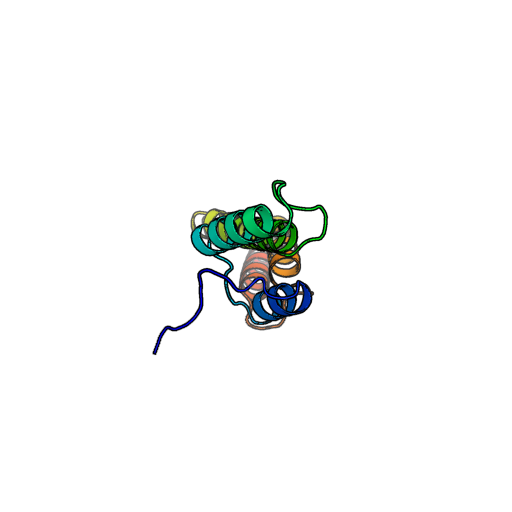 1 89 ? -9.204 -3.030 1.427 1.00 97.19 89 LYS A CA 1
ATOM 655 C C . LYS A 1 89 ? -7.900 -2.603 0.755 1.00 97.19 89 LYS A C 1
ATOM 657 O O . LYS A 1 89 ? -7.583 -3.114 -0.321 1.00 97.19 89 LYS A O 1
ATOM 662 N N . ALA A 1 90 ? -7.180 -1.651 1.343 1.00 97.25 90 ALA A N 1
ATOM 663 C CA . ALA A 1 90 ? -5.908 -1.188 0.806 1.00 97.25 90 ALA A CA 1
ATOM 664 C C . ALA A 1 90 ? -4.815 -2.258 0.969 1.00 97.25 90 ALA A C 1
ATOM 666 O O . ALA A 1 90 ? -4.157 -2.597 -0.013 1.00 97.25 90 ALA A O 1
ATOM 667 N N . GLU A 1 91 ? -4.703 -2.869 2.151 1.00 96.31 91 GLU A N 1
ATOM 668 C CA . GLU A 1 91 ? -3.772 -3.968 2.434 1.00 96.31 91 GLU A CA 1
ATOM 669 C C . GLU A 1 91 ? -4.045 -5.159 1.515 1.00 96.31 91 GLU A C 1
ATOM 671 O O . GLU A 1 91 ? -3.124 -5.688 0.894 1.00 96.31 91 GLU A O 1
ATOM 676 N N . ALA A 1 92 ? -5.322 -5.509 1.318 1.00 96.12 92 ALA A N 1
ATOM 677 C CA . ALA A 1 92 ? -5.683 -6.623 0.450 1.00 96.12 92 ALA A CA 1
ATOM 678 C C . ALA A 1 92 ? -5.223 -6.430 -1.001 1.00 96.12 92 ALA A C 1
ATOM 680 O O . ALA A 1 92 ? -4.851 -7.373 -1.699 1.00 96.12 92 ALA A O 1
ATOM 681 N N . ARG A 1 93 ? -5.259 -5.183 -1.477 1.00 96.06 93 ARG A N 1
ATOM 682 C CA . ARG A 1 93 ? -4.798 -4.824 -2.821 1.00 96.06 93 ARG A CA 1
ATOM 683 C C . ARG A 1 93 ? -3.280 -4.778 -2.905 1.00 96.06 93 ARG A C 1
ATOM 685 O O . ARG A 1 93 ? -2.746 -5.155 -3.943 1.00 96.06 93 ARG A O 1
ATOM 692 N N . ALA A 1 94 ? -2.615 -4.313 -1.852 1.00 95.12 94 ALA A N 1
ATOM 693 C CA . ALA A 1 94 ? -1.161 -4.243 -1.778 1.00 95.12 94 ALA A CA 1
ATOM 694 C C . ALA A 1 94 ? -0.518 -5.640 -1.750 1.00 95.12 94 ALA A C 1
ATOM 696 O O . ALA A 1 94 ? 0.474 -5.853 -2.441 1.00 95.12 94 ALA A O 1
ATOM 697 N N . LEU A 1 95 ? -1.118 -6.582 -1.014 1.00 92.56 95 LEU A N 1
ATOM 698 C CA . LEU A 1 95 ? -0.607 -7.946 -0.819 1.00 92.56 95 LEU A CA 1
ATOM 699 C C . LEU A 1 95 ? -1.283 -8.997 -1.715 1.00 92.56 95 LEU A C 1
ATOM 701 O O . LEU A 1 95 ? -0.991 -10.181 -1.612 1.00 92.56 95 LEU A O 1
ATOM 705 N N . GLY A 1 96 ? -2.214 -8.600 -2.586 1.00 90.69 96 GLY A N 1
ATOM 706 C CA . GLY A 1 96 ? -2.843 -9.511 -3.550 1.00 90.69 96 GLY A CA 1
ATOM 707 C C . GLY A 1 96 ? -3.826 -10.532 -2.959 1.00 90.69 96 GLY A C 1
ATOM 708 O O . GLY A 1 96 ? -4.180 -11.492 -3.640 1.00 90.69 96 GLY A O 1
ATOM 709 N N . GLY A 1 97 ? -4.305 -10.337 -1.731 1.00 90.75 97 GLY A N 1
ATOM 710 C CA . GLY A 1 97 ? -5.237 -11.248 -1.065 1.00 90.75 97 GLY A CA 1
ATOM 711 C C . GLY A 1 97 ? -5.778 -10.678 0.246 1.00 90.75 97 GLY A C 1
ATOM 712 O O . GLY A 1 97 ? -5.272 -9.668 0.719 1.00 90.75 97 GLY A O 1
ATOM 713 N N . PRO A 1 98 ? -6.822 -11.273 0.845 1.00 89.12 98 PRO A N 1
ATOM 714 C CA . PRO A 1 98 ? -7.389 -10.772 2.096 1.00 89.12 98 PRO A CA 1
ATOM 715 C C . PRO A 1 98 ? -6.334 -10.754 3.220 1.00 89.12 98 PRO A C 1
ATOM 717 O O . PRO A 1 98 ? -5.604 -11.737 3.372 1.00 89.12 98 PRO A O 1
ATOM 720 N N . PRO A 1 99 ? -6.250 -9.678 4.027 1.00 87.44 99 PRO A N 1
ATOM 721 C CA . PRO A 1 99 ? -5.267 -9.589 5.100 1.00 87.44 99 PRO A CA 1
ATOM 722 C C . PRO A 1 99 ? -5.536 -10.645 6.177 1.00 87.44 99 PRO A C 1
ATOM 724 O O . PRO A 1 99 ? -6.677 -10.877 6.582 1.00 87.44 99 PRO A O 1
ATOM 727 N N . GLY A 1 100 ? -4.463 -11.297 6.628 1.00 85.69 100 GLY A N 1
ATOM 728 C CA . GLY A 1 100 ? -4.500 -12.335 7.655 1.00 85.69 100 GLY A CA 1
ATOM 729 C C . GLY A 1 100 ? -4.480 -11.792 9.087 1.00 85.69 100 GLY A C 1
ATOM 730 O O . GLY A 1 100 ? -4.503 -10.586 9.335 1.00 85.69 100 GLY A O 1
ATOM 731 N N . LYS A 1 101 ? -4.400 -12.702 10.063 1.00 87.19 101 LYS A N 1
ATOM 732 C CA . LYS A 1 101 ? -4.182 -12.345 11.475 1.00 87.19 101 LYS A CA 1
ATOM 733 C C . LYS A 1 101 ? -2.794 -11.722 11.663 1.00 87.19 101 LYS A C 1
ATOM 735 O O . LYS A 1 101 ? -1.859 -12.092 10.965 1.00 87.19 101 LYS A O 1
ATOM 740 N N . GLY A 1 102 ? -2.664 -10.809 12.628 1.00 87.12 102 GLY A N 1
ATOM 741 C CA . GLY A 1 102 ? -1.392 -10.135 12.931 1.00 87.12 102 GLY A CA 1
ATOM 742 C C . GLY A 1 102 ? -0.999 -9.028 11.944 1.00 87.12 102 GLY A C 1
ATOM 743 O O . GLY A 1 102 ? 0.063 -8.438 1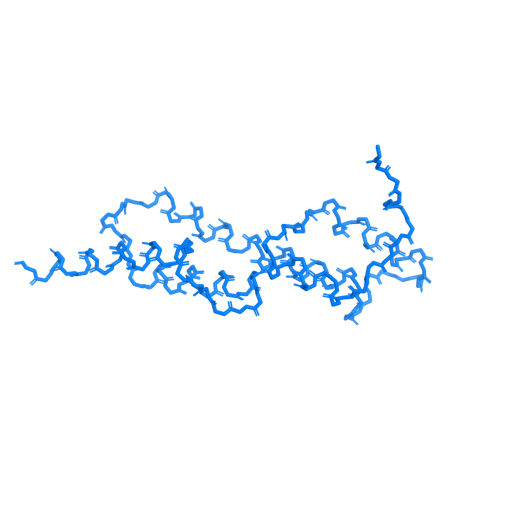2.094 1.00 87.12 102 GLY A O 1
ATOM 744 N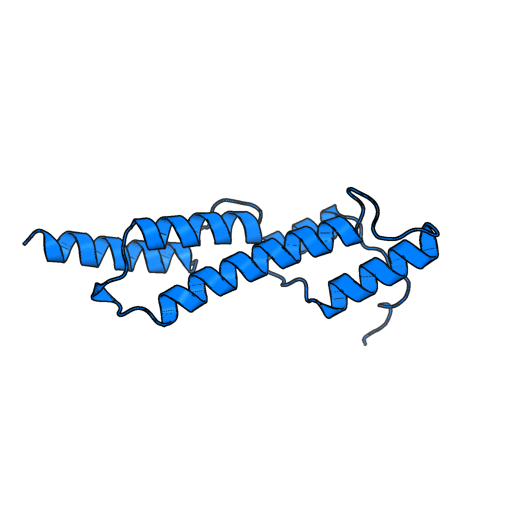 N . THR A 1 103 ? -1.854 -8.734 10.963 1.00 92.94 103 THR A N 1
ATOM 745 C CA . THR A 1 103 ? -1.690 -7.616 10.026 1.00 92.94 103 THR A CA 1
ATOM 746 C C . THR A 1 103 ? -2.060 -6.275 10.654 1.00 92.94 103 THR A C 1
ATOM 748 O O . THR A 1 103 ? -2.747 -6.215 11.683 1.00 92.94 103 THR A O 1
ATOM 751 N N . THR A 1 104 ? -1.667 -5.181 9.996 1.00 93.44 104 THR A N 1
ATOM 752 C CA . THR A 1 104 ? -2.098 -3.830 10.378 1.00 93.44 104 THR A CA 1
ATOM 753 C C . THR A 1 104 ? -3.620 -3.724 10.362 1.00 93.44 104 THR A C 1
ATOM 755 O O . THR A 1 104 ? -4.197 -3.218 11.322 1.00 93.44 104 THR A O 1
ATOM 758 N N . SER A 1 105 ? -4.292 -4.269 9.343 1.00 94.75 105 SER A N 1
ATOM 759 C CA . SER A 1 105 ? -5.760 -4.256 9.282 1.00 94.75 105 SER A CA 1
ATOM 760 C C . SER A 1 105 ? -6.410 -4.979 10.458 1.00 94.75 105 SER A C 1
ATOM 762 O O . SER A 1 105 ? -7.378 -4.475 11.023 1.00 94.75 105 SER A O 1
ATOM 764 N N . ALA A 1 106 ? -5.864 -6.128 10.871 1.00 95.88 106 ALA A N 1
ATOM 765 C CA . ALA A 1 106 ? -6.375 -6.857 12.031 1.00 95.88 106 ALA A CA 1
ATOM 766 C C . ALA A 1 106 ? -6.245 -6.036 13.329 1.00 95.88 106 ALA A C 1
ATOM 768 O O . ALA A 1 106 ? -7.154 -6.043 14.161 1.00 95.88 106 ALA A O 1
ATOM 769 N N . ALA A 1 107 ? -5.142 -5.299 13.490 1.00 95.81 107 ALA A N 1
ATOM 770 C CA . ALA A 1 107 ? -4.943 -4.416 14.636 1.00 95.81 107 ALA A CA 1
ATOM 771 C C . ALA A 1 107 ? -5.917 -3.224 14.625 1.00 95.81 107 ALA A C 1
ATOM 773 O O . ALA A 1 107 ? -6.533 -2.932 15.651 1.00 95.81 107 ALA A O 1
ATOM 774 N N . VAL A 1 108 ? -6.101 -2.571 13.472 1.00 96.50 108 VAL A N 1
ATOM 775 C CA . VAL A 1 108 ? -7.028 -1.434 13.328 1.00 96.50 108 VAL A CA 1
ATOM 776 C C . VAL A 1 108 ? -8.471 -1.870 13.587 1.00 96.50 108 VAL A C 1
ATOM 778 O O . VAL A 1 108 ? -9.172 -1.199 14.339 1.00 96.50 108 VAL A O 1
ATOM 781 N N . GLN A 1 109 ? -8.897 -3.021 13.058 1.00 96.38 109 GLN A N 1
ATOM 782 C CA . GLN A 1 109 ? -10.230 -3.576 13.319 1.00 96.38 109 GLN A CA 1
ATOM 783 C C . GLN A 1 109 ? -10.459 -3.825 14.817 1.00 96.38 109 GLN A C 1
ATOM 785 O O . GLN A 1 109 ? -11.479 -3.418 15.362 1.00 96.38 109 GLN A O 1
ATOM 790 N N . SER A 1 110 ? -9.478 -4.413 15.509 1.00 95.94 110 SER A N 1
ATOM 791 C CA . SER A 1 110 ? -9.546 -4.638 16.960 1.00 95.94 110 SER A CA 1
ATOM 792 C C . SER A 1 110 ? -9.644 -3.336 17.769 1.00 95.94 110 SER A C 1
ATOM 794 O O . SER A 1 110 ? -10.320 -3.282 18.797 1.00 95.94 110 SER A O 1
ATOM 796 N N . ILE A 1 111 ? -8.974 -2.265 17.334 1.00 95.81 111 ILE A N 1
ATOM 797 C CA . ILE A 1 111 ? -9.121 -0.937 17.949 1.00 95.81 111 ILE A CA 1
ATOM 798 C C . ILE A 1 111 ? -10.533 -0.392 17.705 1.00 95.81 111 ILE A C 1
ATOM 800 O O . ILE A 1 111 ? -11.202 -0.009 18.662 1.00 95.81 111 ILE A O 1
ATOM 804 N N . ALA A 1 112 ? -10.994 -0.409 16.454 1.00 96.38 112 ALA A N 1
ATOM 805 C CA . ALA A 1 112 ? -12.311 0.089 16.071 1.00 96.38 112 ALA A CA 1
ATOM 806 C C . ALA A 1 112 ? -13.448 -0.616 16.824 1.00 96.38 112 ALA A C 1
ATOM 808 O O . ALA A 1 112 ? -14.370 0.039 17.303 1.00 96.38 112 ALA A O 1
ATOM 809 N N . ASP A 1 113 ? -13.367 -1.940 16.972 1.00 96.56 113 ASP A N 1
ATOM 810 C CA . ASP A 1 113 ? -14.377 -2.709 17.697 1.00 96.56 113 ASP A CA 1
ATOM 811 C C . ASP A 1 113 ? -14.397 -2.358 19.188 1.00 96.56 113 ASP A C 1
ATOM 813 O O . ASP A 1 113 ? -15.473 -2.189 19.756 1.00 96.56 113 ASP A O 1
ATOM 817 N N . ARG A 1 114 ? -13.231 -2.155 19.819 1.00 95.62 114 ARG A N 1
ATOM 818 C CA . ARG A 1 114 ? -13.166 -1.689 21.216 1.00 95.62 114 ARG 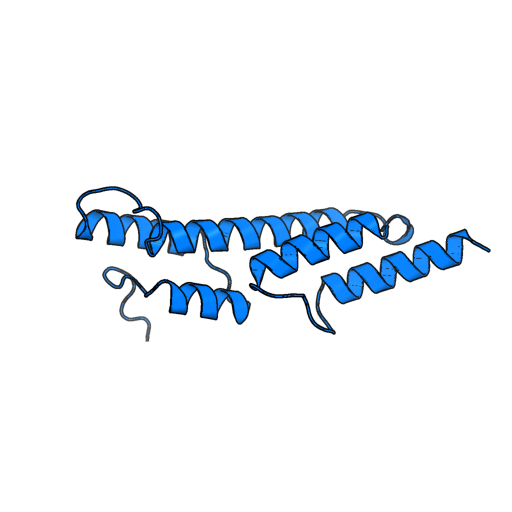A CA 1
ATOM 819 C C . ARG A 1 114 ? -13.781 -0.302 21.396 1.00 95.62 114 ARG A C 1
ATOM 821 O O . ARG A 1 114 ? -14.506 -0.096 22.364 1.00 95.62 114 ARG A O 1
ATOM 828 N N . ASN A 1 115 ? -13.522 0.620 20.471 1.00 94.69 115 ASN A N 1
ATOM 829 C CA . ASN A 1 115 ? -14.106 1.961 20.517 1.00 94.69 115 ASN A CA 1
ATOM 830 C C . ASN A 1 115 ? -15.626 1.923 20.333 1.00 94.69 115 ASN A C 1
ATOM 832 O O . ASN A 1 115 ? -16.338 2.627 21.039 1.00 94.69 115 ASN A O 1
ATOM 836 N N . ALA A 1 116 ? -16.119 1.087 19.413 1.00 91.75 116 ALA A N 1
ATOM 837 C CA . ALA A 1 116 ? -17.550 0.926 19.179 1.00 91.75 116 ALA A CA 1
ATOM 838 C C . ALA A 1 116 ? -18.263 0.381 20.426 1.00 91.75 116 ALA A C 1
ATOM 840 O O . ALA A 1 116 ? -19.272 0.938 20.834 1.00 91.75 116 ALA A O 1
ATOM 841 N N . HIS A 1 117 ? -17.705 -0.649 21.071 1.00 84.50 117 HIS A N 1
ATOM 842 C CA . HIS A 1 117 ? -18.282 -1.211 22.295 1.00 84.50 117 HIS A CA 1
ATOM 843 C C . HIS A 1 117 ? -18.259 -0.234 23.477 1.00 84.50 117 HIS A C 1
ATOM 845 O O . HIS A 1 117 ? -19.238 -0.148 24.205 1.00 84.50 117 HIS A O 1
ATOM 851 N N . GLY A 1 118 ? -17.174 0.527 23.655 1.00 78.38 118 GLY A N 1
ATOM 852 C CA . GLY A 1 118 ? -17.080 1.524 24.728 1.00 78.38 118 GLY A CA 1
ATOM 853 C C . GLY A 1 118 ? -17.941 2.776 24.521 1.00 78.38 118 GLY A C 1
ATOM 854 O O . GLY A 1 118 ? -18.081 3.559 25.451 1.00 78.38 118 GLY A O 1
ATOM 855 N N . ALA A 1 119 ? -18.489 2.989 23.321 1.00 69.88 119 ALA A N 1
ATOM 856 C CA . ALA A 1 119 ? -19.428 4.075 23.031 1.00 69.88 119 ALA A CA 1
ATOM 857 C C . ALA A 1 119 ? -20.903 3.673 23.235 1.00 69.88 119 ALA A C 1
ATOM 859 O O . ALA A 1 119 ? -21.776 4.539 23.188 1.00 69.88 119 ALA A O 1
ATOM 860 N N . GLU A 1 120 ? -21.183 2.376 23.411 1.00 62.34 120 GLU A N 1
ATOM 861 C CA . GLU A 1 120 ? -22.531 1.823 23.612 1.00 62.34 120 GLU A CA 1
ATOM 862 C C . GLU A 1 120 ? -22.895 1.619 25.103 1.00 62.34 120 GLU A C 1
ATOM 864 O O . GLU A 1 120 ? -24.048 1.291 25.392 1.00 62.34 120 GLU A O 1
ATOM 869 N N . GLU A 1 121 ? -21.955 1.836 26.037 1.00 51.91 121 GLU A N 1
ATOM 870 C CA . GLU A 1 121 ? -22.169 1.869 27.504 1.00 51.91 121 GLU A CA 1
ATOM 871 C C . GLU A 1 121 ? -22.333 3.300 28.042 1.00 51.91 121 GLU A C 1
ATOM 873 O O . GLU A 1 121 ? -23.187 3.486 28.942 1.00 51.91 121 GLU A O 1
#

Radius of gyration: 18.2 Å; chains: 1; bounding box: 50×24×56 Å

Organism: NCBI:txid2898453

pLDDT: mean 88.76, std 12.94, range [38.62, 97.62]

Sequence (121 aa):
MADTSSEYLPPKDQLNARAVEGHPITQEEVSALEAAEADRTGSGPVRGGPAATAQSIHNKQQNFFQKAGDLGRKPVGEITREDAAAVQKAEARALGGPPGKGTTSAAVQSIADRNAHGAEE

InterPro domains:
  IPR007011 Late embryogenesis abundant protein, SMP subgroup domain [PF04927] (65-116)

Foldseek 3Di:
DDDDQQADQDFLVVLLQCQLVVNALDPVNLVSNQVNVCVVVVDGDDVVGSSVSSVQLNVLQVQLVVLLVVVVPDDLLPQAPVSLVSNQVSSCSNNVHGDDPPDSSNVSNVSRVVSVVVVVD